Protein AF-A0AAE2YHK3-F1 (afdb_monomer)

Radius of gyration: 15.01 Å; Cα contacts (8 Å, |Δi|>4): 121; chains: 1; bounding box: 35×31×32 Å

Sequence (104 aa):
MRAYRDFYWRLSIDPTKQRPASEALIRRVLGGGNMWRINKFVNAYNLASAMTGVTLGAYDAGRVRGGLAVRFAEPGERFQGIGASSPKLLSGNEIVVSDEEGIV

pLDDT: mean 90.67, std 3.98, range [74.62, 96.88]

Structure (mmCIF, N/CA/C/O backbone):
data_AF-A0AAE2YHK3-F1
#
_entry.id   AF-A0AAE2YHK3-F1
#
loop_
_atom_site.group_PDB
_atom_site.id
_atom_site.type_symbol
_atom_site.label_atom_id
_atom_site.label_alt_id
_atom_site.label_comp_id
_atom_site.label_asym_id
_atom_site.label_entity_id
_atom_site.label_seq_id
_atom_site.pdbx_PDB_ins_code
_atom_site.Cartn_x
_atom_site.Cartn_y
_atom_site.Cartn_z
_atom_site.occupancy
_atom_site.B_iso_or_equiv
_atom_site.auth_seq_id
_atom_site.auth_comp_id
_atom_site.auth_asym_id
_atom_site.auth_atom_id
_atom_site.pdbx_PDB_model_num
ATOM 1 N N . MET A 1 1 ? 0.628 3.412 -15.252 1.00 78.31 1 MET A N 1
ATOM 2 C CA . MET A 1 1 ? 1.190 4.318 -14.216 1.00 78.31 1 MET A CA 1
ATOM 3 C C . MET A 1 1 ? 0.423 5.626 -14.050 1.00 78.31 1 MET A C 1
ATOM 5 O O . MET A 1 1 ? 0.056 5.917 -12.921 1.00 78.31 1 MET A O 1
ATOM 9 N N . ARG A 1 2 ? 0.146 6.409 -15.110 1.00 87.12 2 ARG A N 1
ATOM 10 C CA . ARG A 1 2 ? -0.559 7.706 -14.981 1.00 87.12 2 ARG A CA 1
ATOM 11 C C . ARG A 1 2 ? -1.905 7.603 -14.246 1.00 87.12 2 ARG A C 1
ATOM 13 O O . ARG A 1 2 ? -2.094 8.333 -13.289 1.00 87.12 2 ARG A O 1
ATOM 20 N N . ALA A 1 3 ? -2.736 6.611 -14.570 1.00 88.50 3 ALA A N 1
ATOM 21 C CA . ALA A 1 3 ? -4.007 6.382 -13.873 1.00 88.50 3 ALA A CA 1
ATOM 22 C C . ALA A 1 3 ? -3.868 6.233 -12.340 1.00 88.50 3 ALA A C 1
ATOM 24 O O . ALA A 1 3 ? -4.659 6.799 -11.595 1.00 88.50 3 ALA A O 1
ATOM 25 N N . TYR A 1 4 ? -2.835 5.533 -11.854 1.00 87.81 4 TYR A N 1
ATOM 26 C CA . TYR A 1 4 ? -2.570 5.396 -10.414 1.00 87.81 4 TYR A CA 1
ATOM 27 C C . TYR A 1 4 ? -2.084 6.703 -9.782 1.00 87.81 4 TYR A C 1
ATOM 29 O O . TYR A 1 4 ? -2.451 7.018 -8.656 1.00 87.81 4 TYR A O 1
ATOM 37 N N . ARG A 1 5 ? -1.270 7.481 -10.502 1.00 89.75 5 ARG A N 1
ATOM 38 C CA . ARG A 1 5 ? -0.835 8.807 -10.043 1.00 89.75 5 ARG A CA 1
ATOM 39 C C . ARG A 1 5 ? -2.013 9.774 -9.959 1.00 89.75 5 ARG A C 1
ATOM 41 O O . ARG A 1 5 ? -2.132 10.489 -8.974 1.00 89.75 5 ARG A O 1
ATOM 48 N N . ASP A 1 6 ? -2.896 9.749 -10.953 1.00 91.31 6 ASP A N 1
ATOM 49 C CA . ASP A 1 6 ? -4.118 10.553 -10.971 1.00 91.31 6 ASP A CA 1
ATOM 50 C C . ASP A 1 6 ? -5.066 10.129 -9.837 1.00 91.31 6 ASP A C 1
ATOM 52 O O . ASP A 1 6 ? -5.664 10.981 -9.184 1.00 91.31 6 ASP A O 1
ATOM 56 N N . PHE A 1 7 ? -5.157 8.826 -9.545 1.00 88.12 7 PHE A N 1
ATOM 57 C CA . PHE A 1 7 ? -5.873 8.318 -8.374 1.00 88.12 7 PHE A CA 1
ATOM 58 C C . PHE A 1 7 ? -5.281 8.857 -7.065 1.00 88.12 7 PHE A C 1
ATOM 60 O O . PHE A 1 7 ? -6.024 9.392 -6.254 1.00 88.12 7 PHE A O 1
ATOM 67 N N . TYR A 1 8 ? -3.959 8.813 -6.883 1.00 88.50 8 TYR A N 1
ATOM 68 C CA . TYR A 1 8 ? -3.293 9.365 -5.693 1.00 88.50 8 TYR A CA 1
ATOM 69 C C . TYR A 1 8 ? -3.579 10.864 -5.520 1.00 88.50 8 TYR A C 1
ATOM 71 O O . TYR A 1 8 ? -3.939 11.292 -4.426 1.00 88.50 8 TYR A O 1
ATOM 79 N N . TRP A 1 9 ? -3.530 11.643 -6.606 1.00 90.25 9 TRP A N 1
ATOM 80 C CA . TRP A 1 9 ? -3.890 13.063 -6.568 1.00 90.25 9 TRP A CA 1
ATOM 81 C C . TRP A 1 9 ? -5.333 13.305 -6.120 1.00 90.25 9 TRP A C 1
ATOM 83 O O . TRP A 1 9 ? -5.572 14.208 -5.322 1.00 90.25 9 TRP A O 1
ATOM 93 N N . ARG A 1 10 ? -6.291 12.488 -6.580 1.00 90.06 10 ARG A N 1
ATOM 94 C CA . ARG A 1 10 ? -7.698 12.566 -6.138 1.00 90.06 10 ARG A CA 1
ATOM 95 C C . ARG A 1 10 ? -7.872 12.264 -4.651 1.00 90.06 10 ARG A C 1
ATOM 97 O O . ARG A 1 10 ? -8.854 12.696 -4.061 1.00 90.06 10 ARG A O 1
ATOM 104 N N . LEU A 1 11 ? -6.927 11.540 -4.064 1.00 84.56 11 LEU A N 1
ATOM 105 C CA . LEU A 1 11 ? -6.883 11.224 -2.641 1.00 84.56 11 LEU A CA 1
ATOM 106 C C . LEU A 1 11 ? -6.039 12.218 -1.835 1.00 84.56 11 LEU A C 1
ATOM 108 O O . LEU A 1 11 ? -5.764 11.972 -0.665 1.00 84.56 11 LEU A O 1
ATOM 112 N N . SER A 1 12 ? -5.593 13.320 -2.447 1.00 86.69 12 SER A N 1
ATOM 113 C CA . SER A 1 12 ? -4.682 14.292 -1.829 1.00 86.69 12 SER A CA 1
ATOM 114 C C . SER A 1 12 ? -3.337 13.692 -1.387 1.00 86.69 12 SER A C 1
ATOM 116 O O . SER A 1 12 ? -2.649 14.247 -0.530 1.00 86.69 12 SER A O 1
ATOM 118 N N . ILE A 1 13 ? -2.926 12.576 -1.996 1.00 85.69 13 ILE A N 1
ATOM 119 C CA . ILE A 1 13 ? -1.616 11.954 -1.795 1.00 85.69 13 ILE A CA 1
ATOM 120 C C . ILE A 1 13 ? -0.723 12.388 -2.952 1.00 85.69 13 ILE A C 1
ATOM 122 O O . ILE A 1 13 ? -1.002 12.066 -4.102 1.00 85.69 13 ILE A O 1
ATOM 126 N N . ASP A 1 14 ? 0.373 13.090 -2.668 1.00 89.12 14 ASP A N 1
ATOM 127 C CA . ASP A 1 14 ? 1.338 13.482 -3.698 1.00 89.12 14 ASP A CA 1
ATOM 128 C C . ASP A 1 14 ? 2.134 12.247 -4.176 1.00 89.12 14 ASP A C 1
ATOM 130 O O . ASP A 1 14 ? 3.016 11.767 -3.450 1.00 89.12 14 ASP A O 1
ATOM 134 N N . PRO A 1 15 ? 1.896 11.732 -5.401 1.00 88.31 15 PRO A N 1
ATOM 135 C CA . PRO A 1 15 ? 2.558 10.536 -5.905 1.00 88.31 15 PRO A CA 1
ATOM 136 C C . PRO A 1 15 ? 4.050 10.744 -6.196 1.00 88.31 15 PRO A C 1
ATOM 138 O O . PRO A 1 15 ? 4.759 9.783 -6.496 1.00 88.31 15 PRO A O 1
ATOM 141 N N . THR A 1 16 ? 4.559 11.981 -6.162 1.00 87.62 16 THR A N 1
ATOM 142 C CA . THR A 1 16 ? 5.998 12.261 -6.287 1.00 87.62 16 THR A CA 1
ATOM 143 C C . THR A 1 16 ? 6.738 12.031 -4.969 1.00 87.62 16 THR A C 1
ATOM 145 O O . THR A 1 16 ? 7.886 11.568 -5.000 1.00 87.62 16 THR A O 1
ATOM 148 N N . LYS A 1 17 ? 6.054 12.274 -3.839 1.00 86.62 17 LYS A N 1
ATOM 149 C CA . LYS A 1 17 ? 6.533 12.038 -2.469 1.00 86.62 17 LYS A CA 1
ATOM 150 C C . LYS A 1 17 ? 6.232 10.616 -2.005 1.00 86.62 17 LYS A C 1
ATOM 152 O O . LYS A 1 17 ? 7.134 9.923 -1.543 1.00 86.62 17 LYS A O 1
ATOM 157 N N . GLN A 1 18 ? 4.995 10.157 -2.191 1.00 85.12 18 GLN A N 1
ATOM 158 C CA . GLN A 1 18 ? 4.551 8.806 -1.858 1.00 85.12 18 GLN A CA 1
ATOM 159 C C . GLN A 1 18 ? 4.188 8.051 -3.135 1.00 85.12 18 GLN A C 1
ATOM 161 O O . GLN A 1 18 ? 3.054 8.070 -3.608 1.00 85.12 18 GLN A O 1
ATOM 166 N N . ARG A 1 19 ? 5.186 7.385 -3.719 1.00 88.94 19 ARG A N 1
ATOM 167 C CA . ARG A 1 19 ? 5.019 6.671 -4.990 1.00 88.94 19 ARG A CA 1
ATOM 168 C C . ARG A 1 19 ? 4.155 5.418 -4.821 1.00 88.94 19 ARG A C 1
ATOM 170 O O . ARG A 1 19 ? 4.316 4.714 -3.822 1.00 88.94 19 ARG A O 1
ATOM 177 N N . PRO A 1 20 ? 3.325 5.072 -5.822 1.00 88.62 20 PRO A N 1
ATOM 178 C CA . PRO A 1 20 ? 2.715 3.750 -5.900 1.00 88.62 20 PRO A CA 1
ATOM 179 C C . PRO A 1 20 ? 3.780 2.648 -5.854 1.00 88.62 20 PRO A C 1
ATOM 181 O O . PRO A 1 20 ? 4.839 2.768 -6.480 1.00 88.62 20 PRO A O 1
ATOM 184 N N . ALA A 1 21 ? 3.506 1.564 -5.126 1.00 87.38 21 ALA A N 1
ATOM 185 C CA . ALA A 1 21 ? 4.488 0.505 -4.899 1.00 87.38 21 ALA A CA 1
ATOM 186 C C . ALA A 1 21 ? 4.917 -0.192 -6.202 1.00 87.38 21 ALA A C 1
ATOM 188 O O . ALA A 1 21 ? 6.110 -0.435 -6.394 1.00 87.38 21 ALA A O 1
ATOM 189 N N . SER A 1 22 ? 3.980 -0.441 -7.128 1.00 90.19 22 SER A N 1
ATOM 190 C CA . SER A 1 22 ? 4.289 -1.007 -8.451 1.00 90.19 22 SER A CA 1
ATOM 191 C C . SER A 1 22 ? 5.280 -0.135 -9.230 1.00 90.19 22 SER A C 1
ATOM 193 O O . SER A 1 22 ? 6.239 -0.636 -9.815 1.00 90.19 22 SER A O 1
ATOM 195 N N . GLU A 1 23 ? 5.123 1.190 -9.172 1.00 91.06 23 GLU A N 1
ATOM 196 C CA . GLU A 1 23 ? 6.047 2.124 -9.810 1.00 91.06 23 GLU A CA 1
ATOM 197 C C . GLU A 1 23 ? 7.429 2.122 -9.147 1.00 91.06 23 GLU A C 1
ATOM 199 O O . GLU A 1 23 ? 8.446 2.114 -9.846 1.00 91.06 23 GLU A O 1
ATOM 204 N N . ALA A 1 24 ? 7.488 2.106 -7.814 1.00 89.94 24 ALA A N 1
ATOM 205 C CA . ALA A 1 24 ? 8.754 2.026 -7.092 1.00 89.94 24 ALA A CA 1
ATOM 206 C C . ALA A 1 24 ? 9.535 0.747 -7.449 1.00 89.94 24 ALA A C 1
ATOM 208 O O . ALA A 1 24 ? 10.749 0.809 -7.661 1.00 89.94 24 ALA A O 1
ATOM 209 N N . LEU A 1 25 ? 8.839 -0.390 -7.574 1.00 90.00 25 LEU A N 1
ATOM 210 C CA . LEU A 1 25 ? 9.414 -1.668 -8.002 1.00 90.00 25 LEU A CA 1
ATOM 211 C C . LEU A 1 25 ? 9.975 -1.592 -9.425 1.00 90.00 25 LEU A C 1
ATOM 213 O O . LEU A 1 25 ? 11.146 -1.901 -9.636 1.00 90.00 25 LEU A O 1
ATOM 217 N N . ILE A 1 26 ? 9.169 -1.135 -10.386 1.00 91.50 26 ILE A N 1
ATOM 218 C CA . ILE A 1 26 ? 9.570 -1.044 -11.797 1.00 91.50 26 ILE A CA 1
ATOM 219 C C . ILE A 1 26 ? 10.796 -0.143 -11.954 1.00 91.50 26 ILE A C 1
ATOM 221 O O . ILE A 1 26 ? 11.769 -0.530 -12.597 1.00 91.50 26 ILE A O 1
ATOM 225 N N . ARG A 1 27 ? 10.805 1.035 -11.319 1.00 90.56 27 ARG A N 1
ATOM 226 C CA . ARG A 1 27 ? 11.957 1.947 -11.396 1.00 90.56 27 ARG A CA 1
ATOM 227 C C . ARG A 1 27 ? 13.220 1.354 -10.791 1.00 90.56 27 ARG A C 1
ATOM 229 O O . ARG A 1 27 ? 14.300 1.589 -11.321 1.00 90.56 27 ARG A O 1
ATOM 236 N N . ARG A 1 28 ? 13.098 0.600 -9.696 1.00 90.19 28 ARG A N 1
ATOM 237 C CA . ARG A 1 28 ? 14.240 -0.080 -9.077 1.00 90.19 28 ARG A CA 1
ATOM 238 C C . ARG A 1 28 ? 14.872 -1.085 -10.037 1.00 90.19 28 ARG A C 1
ATOM 240 O O . ARG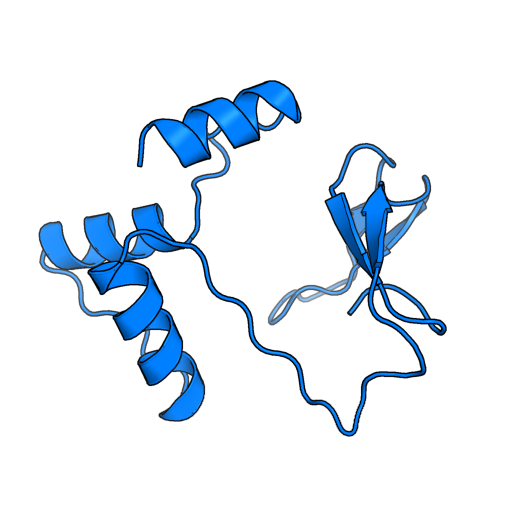 A 1 28 ? 16.091 -1.079 -10.171 1.00 90.19 28 ARG A O 1
ATOM 247 N N . VAL A 1 29 ? 14.049 -1.886 -10.714 1.00 89.81 29 VAL A N 1
ATOM 248 C CA . VAL A 1 29 ? 14.507 -2.868 -11.710 1.00 89.81 29 VAL A CA 1
ATOM 249 C C . VAL A 1 29 ? 15.155 -2.176 -12.910 1.00 89.81 29 VAL A C 1
ATOM 251 O O . VAL A 1 29 ? 16.271 -2.520 -13.287 1.00 89.81 29 VAL A O 1
ATOM 254 N N . LEU A 1 30 ? 14.508 -1.147 -13.467 1.00 90.62 30 LEU A N 1
ATOM 255 C CA . LEU A 1 30 ? 15.051 -0.384 -14.600 1.00 90.62 30 LEU A CA 1
ATOM 256 C C . LEU A 1 30 ? 16.343 0.372 -14.256 1.00 90.62 30 LEU A C 1
ATOM 258 O O . LEU A 1 30 ? 17.172 0.597 -15.129 1.00 90.62 30 LEU A O 1
ATOM 262 N N . GLY A 1 31 ? 16.534 0.742 -12.988 1.00 92.19 31 GLY A N 1
ATOM 263 C CA . GLY A 1 31 ? 17.766 1.352 -12.486 1.00 92.19 31 GLY A CA 1
ATOM 264 C C . GLY A 1 31 ? 18.916 0.367 -12.245 1.00 92.19 31 GLY A C 1
ATOM 265 O O . GLY A 1 31 ? 19.896 0.749 -11.613 1.00 92.19 31 GLY A O 1
ATOM 266 N N . GLY A 1 32 ? 18.794 -0.896 -12.673 1.00 89.00 32 GLY A N 1
ATOM 267 C CA . GLY A 1 32 ? 19.807 -1.939 -12.467 1.00 89.00 32 GLY A CA 1
ATOM 268 C C . GLY A 1 32 ? 19.802 -2.556 -11.064 1.00 89.00 32 GLY A C 1
ATOM 269 O O . GLY A 1 32 ? 20.665 -3.368 -10.737 1.00 89.00 32 GLY A O 1
ATOM 270 N N . GLY A 1 33 ? 18.838 -2.189 -10.217 1.00 87.25 33 GLY A N 1
ATOM 271 C CA . GLY A 1 33 ? 18.647 -2.801 -8.909 1.00 87.25 33 GLY A CA 1
ATOM 272 C C . GLY A 1 33 ? 17.858 -4.108 -8.994 1.00 87.25 33 GLY A C 1
ATOM 273 O O . GLY A 1 33 ? 16.992 -4.285 -9.843 1.00 87.25 33 GLY A O 1
ATOM 274 N N . ASN A 1 34 ? 18.089 -5.016 -8.047 1.00 82.19 34 ASN A N 1
ATOM 275 C CA . ASN A 1 34 ? 17.252 -6.208 -7.900 1.00 82.19 34 ASN A CA 1
ATOM 276 C C . ASN A 1 34 ? 15.920 -5.882 -7.210 1.00 82.19 34 ASN A C 1
ATOM 278 O O . ASN A 1 34 ? 15.851 -4.982 -6.363 1.00 82.19 34 ASN A O 1
ATOM 282 N N . MET A 1 35 ? 14.878 -6.666 -7.505 1.00 78.12 35 MET A N 1
ATOM 283 C CA . MET A 1 35 ? 13.651 -6.667 -6.701 1.00 78.12 35 MET A CA 1
ATOM 284 C C . MET A 1 35 ? 13.965 -6.975 -5.230 1.00 78.12 35 MET A C 1
ATOM 286 O O . MET A 1 35 ? 14.939 -7.666 -4.916 1.00 78.12 35 MET A O 1
ATOM 290 N N . TRP A 1 36 ? 13.130 -6.470 -4.321 1.00 74.62 36 TRP A N 1
ATOM 291 C CA . TRP A 1 36 ? 13.220 -6.816 -2.903 1.00 74.62 36 TRP A CA 1
ATOM 292 C C . TRP A 1 36 ? 13.118 -8.335 -2.738 1.00 74.62 36 TRP A C 1
ATOM 294 O O . TRP A 1 36 ? 12.208 -8.957 -3.281 1.00 74.62 36 TRP A O 1
ATOM 304 N N . ARG A 1 37 ? 14.060 -8.936 -2.004 1.00 80.25 37 ARG A N 1
ATOM 305 C CA . ARG A 1 37 ? 14.064 -10.374 -1.706 1.00 80.25 37 ARG A CA 1
ATOM 306 C C . ARG A 1 37 ? 13.562 -10.572 -0.281 1.00 80.25 37 ARG A C 1
ATOM 308 O O . ARG A 1 37 ? 14.364 -10.615 0.642 1.00 80.25 37 ARG A O 1
ATOM 315 N N . ILE A 1 38 ? 12.244 -10.655 -0.119 1.00 86.31 38 ILE A N 1
ATOM 316 C CA . ILE A 1 38 ? 11.604 -10.814 1.196 1.00 86.31 38 ILE A CA 1
ATOM 317 C C . ILE A 1 38 ? 11.363 -12.303 1.464 1.00 86.31 38 ILE A C 1
ATOM 319 O O . ILE A 1 38 ? 12.035 -12.914 2.285 1.00 86.31 38 ILE A O 1
ATOM 323 N N . ASN A 1 39 ? 10.450 -12.921 0.717 1.00 90.69 39 ASN A N 1
ATOM 324 C CA . ASN A 1 39 ? 10.221 -14.367 0.704 1.00 90.69 39 ASN A CA 1
ATOM 325 C C . ASN A 1 39 ? 9.574 -14.768 -0.633 1.00 90.69 39 ASN A C 1
AT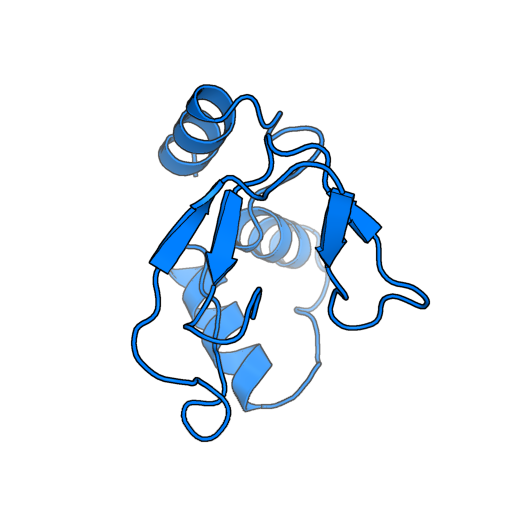OM 327 O O . ASN A 1 39 ? 9.179 -13.902 -1.412 1.00 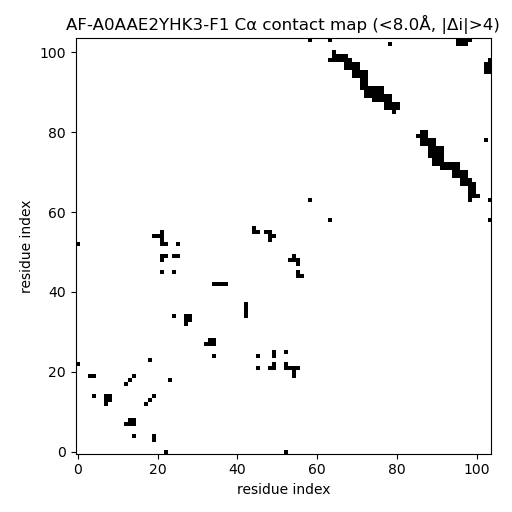90.69 39 ASN A O 1
ATOM 331 N N . LYS A 1 40 ? 9.465 -16.071 -0.924 1.00 92.75 40 LYS A N 1
ATOM 332 C CA . LYS A 1 40 ? 8.954 -16.558 -2.222 1.00 92.75 40 LYS A CA 1
ATOM 333 C C . LYS A 1 40 ? 7.562 -16.005 -2.561 1.00 92.75 40 LYS A C 1
ATOM 335 O O . LYS A 1 40 ? 7.349 -15.584 -3.692 1.00 92.75 40 LYS A O 1
ATOM 340 N N . PHE A 1 41 ? 6.658 -15.964 -1.585 1.00 92.44 41 PHE A N 1
ATOM 341 C CA . PHE A 1 41 ? 5.289 -15.480 -1.761 1.00 92.44 41 PHE A CA 1
ATOM 342 C C . PHE A 1 41 ? 5.244 -13.973 -2.047 1.00 92.44 41 PHE A C 1
ATOM 344 O O . PHE A 1 41 ? 4.671 -13.541 -3.046 1.00 92.44 41 PHE A O 1
ATOM 351 N N . VAL A 1 42 ? 5.935 -13.177 -1.227 1.00 91.75 42 VAL A N 1
ATOM 352 C CA . VAL A 1 42 ? 6.005 -11.720 -1.380 1.00 91.75 42 VAL A CA 1
ATOM 353 C C . VAL A 1 42 ? 6.670 -11.327 -2.697 1.00 91.75 42 VAL A C 1
ATOM 355 O O . VAL A 1 42 ? 6.230 -10.411 -3.389 1.00 91.75 42 VAL A O 1
ATOM 358 N N . ASN A 1 43 ? 7.714 -12.054 -3.087 1.00 91.12 43 ASN A N 1
ATOM 359 C CA . ASN A 1 43 ? 8.412 -11.805 -4.342 1.00 91.12 43 ASN A CA 1
ATOM 360 C C . ASN A 1 43 ? 7.524 -12.128 -5.554 1.00 91.12 43 ASN A C 1
ATOM 362 O O . ASN A 1 43 ? 7.601 -11.418 -6.554 1.00 91.12 43 ASN A O 1
ATOM 366 N N . ALA A 1 44 ? 6.673 -13.156 -5.470 1.00 92.88 44 ALA A N 1
ATOM 367 C CA . ALA A 1 44 ? 5.773 -13.531 -6.557 1.00 92.88 44 ALA A CA 1
ATOM 368 C C . ALA A 1 44 ? 4.729 -12.440 -6.842 1.00 92.88 44 ALA A C 1
ATOM 370 O O . ALA A 1 44 ? 4.597 -12.014 -7.991 1.00 92.88 44 ALA A O 1
ATOM 371 N N . TYR A 1 45 ? 4.035 -11.923 -5.818 1.00 93.19 45 TYR A N 1
ATOM 372 C CA . TYR A 1 45 ? 3.051 -10.860 -6.056 1.00 93.19 45 TYR A CA 1
ATOM 373 C C . TYR A 1 45 ? 3.723 -9.527 -6.419 1.00 93.19 45 TYR A C 1
ATOM 375 O O . TYR A 1 45 ? 3.178 -8.773 -7.221 1.00 93.19 45 TYR A O 1
ATOM 383 N N . ASN A 1 46 ? 4.918 -9.231 -5.892 1.00 92.06 46 ASN A N 1
ATOM 384 C CA . ASN A 1 46 ? 5.666 -8.035 -6.292 1.00 92.06 46 ASN A CA 1
ATOM 385 C C . ASN A 1 46 ? 6.110 -8.102 -7.758 1.00 92.06 46 ASN A C 1
ATOM 387 O O . ASN A 1 46 ? 6.053 -7.089 -8.454 1.00 92.06 46 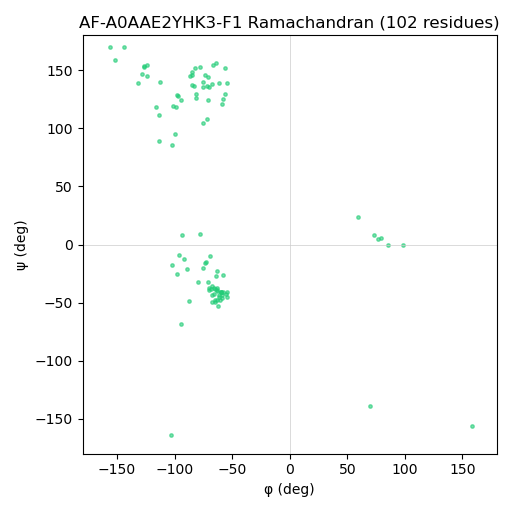ASN A O 1
ATOM 391 N N . LEU A 1 47 ? 6.496 -9.284 -8.250 1.00 91.25 47 LEU A N 1
ATOM 392 C CA . LEU A 1 47 ? 6.769 -9.496 -9.670 1.00 91.25 47 LEU A CA 1
ATOM 393 C C . LEU A 1 47 ? 5.504 -9.272 -10.508 1.00 91.25 47 LEU A C 1
ATOM 395 O O . LEU A 1 47 ? 5.547 -8.508 -11.468 1.00 91.25 47 LEU A O 1
ATOM 399 N N . ALA A 1 48 ? 4.368 -9.859 -10.118 1.00 93.50 48 ALA A N 1
ATOM 400 C CA . ALA A 1 48 ? 3.096 -9.644 -10.811 1.00 93.50 48 ALA A CA 1
ATOM 401 C C . ALA A 1 48 ? 2.677 -8.158 -10.817 1.00 93.50 48 ALA A C 1
ATOM 403 O O . ALA A 1 48 ? 2.254 -7.627 -11.846 1.00 93.50 48 ALA A O 1
ATOM 404 N N . SER A 1 49 ? 2.868 -7.459 -9.696 1.00 92.56 49 SER A N 1
ATOM 405 C CA . SER A 1 49 ? 2.637 -6.016 -9.550 1.00 92.56 49 SER A CA 1
ATOM 406 C C . SER A 1 49 ? 3.525 -5.195 -10.490 1.00 92.56 49 SER A C 1
ATOM 408 O O . SER A 1 49 ? 3.051 -4.285 -11.171 1.00 92.56 49 SER A O 1
ATOM 410 N N . ALA A 1 50 ? 4.806 -5.555 -10.608 1.00 90.25 50 ALA A N 1
ATOM 411 C CA . ALA A 1 50 ? 5.732 -4.901 -11.527 1.00 90.25 50 ALA A CA 1
ATOM 412 C C . ALA A 1 50 ? 5.403 -5.186 -13.003 1.00 90.25 50 ALA A C 1
ATOM 414 O O . ALA A 1 50 ? 5.503 -4.290 -13.836 1.00 90.25 50 ALA A O 1
ATOM 415 N N . MET A 1 51 ? 4.982 -6.408 -13.338 1.00 90.31 51 MET A N 1
ATOM 416 C CA . MET A 1 51 ? 4.629 -6.784 -14.712 1.00 90.31 51 MET A CA 1
ATOM 417 C C . MET A 1 51 ? 3.336 -6.114 -15.191 1.00 90.31 51 MET A C 1
ATOM 419 O O . MET A 1 51 ? 3.243 -5.704 -16.343 1.00 90.31 51 MET A O 1
ATOM 423 N N . THR A 1 52 ? 2.339 -5.997 -14.313 1.00 90.94 52 TH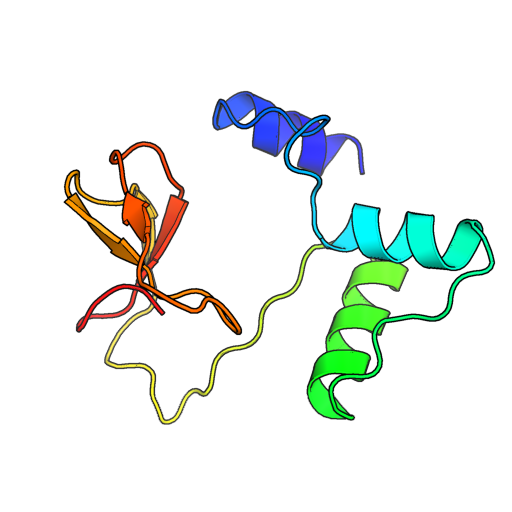R A N 1
ATOM 424 C CA . THR A 1 52 ? 1.025 -5.415 -14.647 1.00 90.94 52 THR A CA 1
ATOM 425 C C . THR A 1 52 ? 0.968 -3.902 -14.431 1.00 90.94 52 THR A C 1
ATOM 427 O O . THR A 1 52 ? 0.104 -3.220 -14.979 1.00 90.94 52 THR A O 1
ATOM 430 N N . GLY A 1 53 ? 1.866 -3.356 -13.607 1.00 89.06 53 GLY A N 1
ATOM 431 C CA . GLY A 1 53 ? 1.811 -1.972 -13.143 1.00 89.06 53 GLY A CA 1
ATOM 432 C C . GLY A 1 53 ? 0.710 -1.704 -12.108 1.00 89.06 53 GLY A C 1
ATOM 433 O O . GLY A 1 53 ? 0.497 -0.540 -11.753 1.00 89.06 53 GLY A O 1
ATOM 434 N N . VAL A 1 54 ? 0.030 -2.742 -11.610 1.00 89.00 54 VAL A N 1
ATOM 435 C CA . VAL A 1 54 ? -1.034 -2.660 -10.599 1.00 89.00 54 VAL A CA 1
ATOM 436 C C . VAL A 1 54 ? -0.451 -2.979 -9.229 1.00 89.00 54 VAL A C 1
ATOM 438 O O . VAL A 1 54 ? 0.211 -3.996 -9.062 1.00 89.00 54 VAL A O 1
ATOM 441 N N . THR A 1 55 ? -0.691 -2.123 -8.234 1.00 87.75 55 THR A N 1
ATOM 442 C CA . THR A 1 55 ? -0.211 -2.389 -6.871 1.00 87.75 55 THR A CA 1
ATOM 443 C C . THR A 1 55 ? -1.008 -3.536 -6.260 1.00 87.75 55 THR A C 1
ATOM 445 O O . THR A 1 55 ? -2.230 -3.454 -6.168 1.00 87.75 55 THR A O 1
ATOM 448 N N . LEU A 1 56 ? -0.304 -4.575 -5.815 1.00 90.75 56 LEU A N 1
ATOM 449 C CA . LEU A 1 56 ? -0.880 -5.732 -5.137 1.00 90.75 56 LEU A CA 1
ATOM 450 C C . LEU A 1 56 ? -0.431 -5.759 -3.674 1.00 90.75 56 LEU A C 1
ATOM 452 O O . LEU A 1 56 ? 0.730 -5.476 -3.372 1.00 90.75 56 LEU A O 1
ATOM 456 N N . GLY A 1 57 ? -1.357 -6.116 -2.791 1.00 89.00 57 GLY A N 1
ATOM 457 C CA . GLY A 1 57 ? -1.120 -6.423 -1.384 1.00 89.00 57 GLY A CA 1
ATOM 458 C C . GLY A 1 57 ? -1.713 -7.792 -1.063 1.00 89.00 57 GLY A C 1
ATOM 459 O O . GLY A 1 57 ? -2.633 -8.243 -1.745 1.00 89.00 57 GLY A O 1
ATOM 460 N N . ALA A 1 58 ? -1.163 -8.466 -0.059 1.00 90.88 58 ALA A N 1
ATOM 461 C CA . ALA A 1 58 ? -1.614 -9.785 0.357 1.00 90.88 58 ALA A CA 1
ATOM 462 C C . ALA A 1 58 ? -1.795 -9.821 1.874 1.00 90.88 58 ALA A C 1
ATOM 464 O O . ALA A 1 58 ? -0.952 -9.302 2.605 1.00 90.88 58 ALA A O 1
ATOM 465 N N . TYR A 1 59 ? -2.870 -10.471 2.314 1.00 90.75 59 TYR A N 1
ATOM 466 C CA . TYR A 1 59 ? -3.262 -10.594 3.715 1.00 90.75 59 TYR A CA 1
ATOM 467 C C . TYR A 1 59 ? -3.408 -12.074 4.079 1.00 90.75 59 TYR A C 1
ATOM 469 O O . TYR A 1 59 ? -3.813 -12.887 3.245 1.00 90.75 59 TYR A O 1
ATOM 477 N N . ASP A 1 60 ? -3.059 -12.431 5.316 1.00 91.62 60 ASP A N 1
ATOM 478 C CA . ASP A 1 60 ? -3.280 -13.777 5.849 1.00 91.62 60 ASP A CA 1
ATOM 479 C C . ASP A 1 60 ? -4.766 -13.943 6.184 1.00 91.62 60 ASP A C 1
ATOM 481 O O . ASP A 1 60 ? -5.249 -13.413 7.183 1.00 91.62 60 ASP A O 1
ATOM 485 N N . ALA A 1 61 ? -5.490 -14.684 5.345 1.00 92.38 61 ALA A N 1
ATOM 486 C CA . ALA A 1 61 ? -6.926 -14.897 5.505 1.00 92.38 61 ALA A CA 1
ATOM 487 C C . ALA A 1 61 ? -7.299 -15.536 6.856 1.00 92.38 61 ALA A C 1
ATOM 489 O O . ALA A 1 61 ? -8.398 -15.305 7.343 1.00 92.38 61 ALA A O 1
ATOM 490 N N . GLY A 1 62 ? -6.396 -16.297 7.492 1.00 95.38 62 GLY A N 1
ATOM 491 C CA . GLY A 1 62 ? -6.639 -16.872 8.820 1.00 95.38 62 GLY A CA 1
ATOM 492 C C . GLY A 1 62 ? -6.602 -15.843 9.957 1.00 95.38 62 GLY A C 1
ATOM 493 O O . GLY A 1 62 ? -7.061 -16.131 11.066 1.00 95.38 62 GLY A O 1
ATOM 494 N N . ARG A 1 63 ? -6.059 -14.649 9.690 1.00 93.88 63 ARG A N 1
ATOM 495 C CA . ARG A 1 63 ? -5.962 -13.534 10.641 1.00 93.88 63 ARG A CA 1
ATOM 496 C C . ARG A 1 63 ? -7.004 -12.446 10.413 1.00 93.88 63 ARG A C 1
ATOM 498 O O . ARG A 1 63 ? -7.220 -11.669 11.328 1.00 93.88 63 ARG A O 1
ATOM 505 N N . VAL A 1 64 ? -7.631 -12.405 9.240 1.00 95.31 64 VAL A N 1
ATOM 506 C CA . VAL A 1 64 ? -8.702 -11.447 8.934 1.00 95.31 64 VAL A CA 1
ATOM 507 C C . VAL A 1 64 ? -9.967 -11.817 9.706 1.00 95.31 64 VAL A C 1
ATOM 509 O O . VAL A 1 64 ? -10.350 -12.991 9.779 1.00 95.31 64 VAL A O 1
ATOM 512 N N . ARG A 1 65 ? -10.622 -10.811 10.283 1.00 96.88 65 ARG A N 1
ATOM 513 C CA . ARG A 1 65 ? -11.836 -10.964 11.086 1.00 96.88 65 ARG A CA 1
ATOM 514 C C . ARG A 1 65 ? -13.027 -10.321 10.393 1.00 96.88 65 ARG A C 1
ATOM 516 O O . ARG A 1 65 ? -13.109 -9.106 10.264 1.00 96.88 65 ARG A O 1
ATOM 523 N N . GLY A 1 66 ? -13.952 -11.165 9.941 1.00 94.69 66 GLY A N 1
ATOM 524 C CA . GLY A 1 66 ? -15.141 -10.712 9.227 1.00 94.69 66 GLY A CA 1
ATOM 525 C C . GLY A 1 66 ? -14.821 -10.170 7.833 1.00 94.69 66 GLY A C 1
ATOM 526 O O . GLY A 1 66 ? -14.036 -10.765 7.089 1.00 94.69 66 GLY A O 1
ATOM 527 N N . GLY A 1 67 ? -15.482 -9.076 7.454 1.00 93.62 67 GLY A N 1
ATOM 528 C CA . GLY A 1 67 ? -15.329 -8.451 6.139 1.00 93.62 67 GLY A CA 1
ATOM 529 C C . GLY A 1 67 ? -14.174 -7.449 6.059 1.00 93.62 67 GLY A C 1
ATOM 530 O O . GLY A 1 67 ? -13.932 -6.698 6.995 1.00 93.62 67 GLY A O 1
ATOM 531 N N . LEU A 1 68 ? -13.505 -7.381 4.902 1.00 95.44 68 LEU A N 1
ATOM 532 C CA . LEU A 1 68 ? -12.551 -6.308 4.605 1.00 95.44 68 LEU A CA 1
ATOM 533 C C . LEU A 1 68 ? -13.266 -5.080 4.039 1.00 95.44 68 LEU A C 1
ATOM 535 O O . LEU A 1 68 ? -14.098 -5.191 3.137 1.00 95.44 68 LEU A O 1
ATOM 539 N N . ALA A 1 69 ? -12.864 -3.904 4.506 1.00 95.12 69 ALA A N 1
ATOM 540 C CA . ALA A 1 69 ? -13.326 -2.616 4.018 1.00 95.12 69 ALA A CA 1
ATOM 541 C C . ALA A 1 69 ? -12.144 -1.707 3.670 1.00 95.12 69 ALA A C 1
ATOM 543 O O . ALA A 1 69 ? -11.099 -1.729 4.318 1.00 95.12 69 ALA A O 1
ATOM 544 N N . VAL A 1 70 ? -12.330 -0.872 2.648 1.00 93.12 70 VAL A N 1
ATOM 545 C CA . VAL A 1 70 ? -11.439 0.256 2.360 1.00 93.12 70 VAL A CA 1
ATOM 546 C C . VAL A 1 70 ? -12.126 1.511 2.873 1.00 93.12 70 VAL A C 1
ATOM 548 O O . VAL A 1 70 ? -13.222 1.840 2.420 1.00 93.12 70 VAL A O 1
ATOM 551 N N . ARG A 1 71 ? -11.491 2.208 3.813 1.00 94.25 71 ARG A N 1
ATOM 552 C CA . ARG A 1 71 ? -12.047 3.414 4.439 1.00 94.25 71 ARG A CA 1
ATOM 553 C C . ARG A 1 71 ? -10.962 4.439 4.734 1.00 94.25 71 ARG A C 1
ATOM 555 O O . ARG A 1 71 ? -9.773 4.143 4.638 1.00 94.25 71 ARG A O 1
ATOM 562 N N . PHE A 1 72 ? -11.377 5.641 5.112 1.00 92.88 72 PHE A N 1
ATOM 563 C CA . PHE A 1 72 ? -10.471 6.580 5.759 1.00 92.88 72 PHE A CA 1
ATOM 564 C C . PHE A 1 72 ? -10.199 6.140 7.202 1.00 92.88 72 PHE A C 1
ATOM 566 O O . PHE A 1 72 ? -11.058 5.543 7.861 1.00 92.88 72 PHE A O 1
ATOM 573 N N . ALA A 1 73 ? -8.983 6.403 7.663 1.00 94.75 73 ALA A N 1
ATOM 574 C CA . ALA A 1 73 ? -8.601 6.223 9.050 1.00 94.75 73 ALA A CA 1
ATOM 575 C C . ALA A 1 73 ? -9.399 7.158 9.962 1.00 94.75 73 ALA A C 1
ATOM 577 O O . ALA A 1 73 ? -9.843 8.229 9.543 1.00 94.75 73 ALA A O 1
ATOM 578 N N . GLU A 1 74 ? -9.529 6.787 11.227 1.00 94.75 74 GLU A N 1
ATOM 579 C CA . GLU A 1 74 ? -10.006 7.713 12.247 1.00 94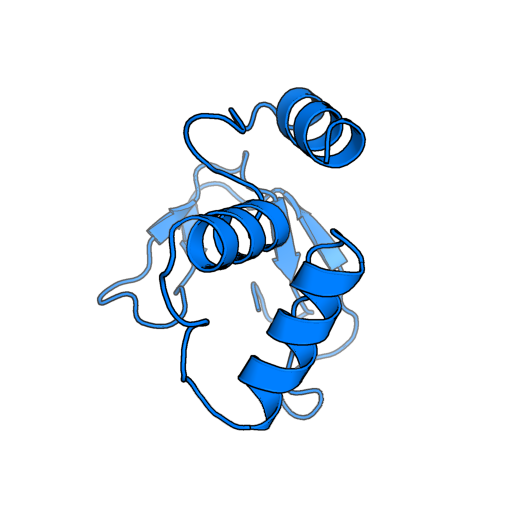.75 74 GLU A CA 1
ATOM 580 C C . GLU A 1 74 ? -8.839 8.557 12.792 1.00 94.75 74 GLU A C 1
ATOM 582 O O . GLU A 1 74 ? -7.701 8.077 12.884 1.00 94.75 74 GLU A O 1
ATOM 587 N N . PRO A 1 75 ? -9.067 9.829 13.166 1.00 95.88 75 PRO A N 1
ATOM 588 C CA . PRO A 1 75 ? -8.041 10.626 13.827 1.00 95.88 75 PRO A CA 1
ATOM 589 C C . PRO A 1 75 ? -7.552 9.957 15.119 1.00 95.88 75 PRO A C 1
ATOM 591 O O . PRO A 1 75 ? -8.336 9.653 16.014 1.00 95.88 75 PRO A O 1
ATOM 594 N N . GLY A 1 76 ? -6.240 9.750 15.233 1.00 95.12 76 GLY A N 1
ATOM 595 C CA . GLY A 1 76 ? -5.620 9.076 16.377 1.00 95.12 76 GLY A CA 1
ATOM 596 C C . GLY A 1 76 ? -5.594 7.547 16.281 1.00 95.12 76 GLY A C 1
ATOM 597 O O . GLY A 1 76 ? -5.032 6.901 17.170 1.00 95.12 76 GLY A O 1
ATOM 598 N N . GLU A 1 77 ? -6.131 6.963 15.207 1.00 95.75 77 GLU A N 1
ATOM 599 C CA . GLU A 1 77 ? -6.050 5.526 14.962 1.00 95.75 77 GLU A CA 1
ATOM 600 C C . GLU A 1 77 ? -4.583 5.086 14.825 1.00 95.75 77 GLU A C 1
ATOM 602 O O . GLU A 1 77 ? -3.747 5.787 14.242 1.00 95.75 77 GLU A O 1
ATOM 607 N N . ARG A 1 78 ? -4.235 3.936 15.411 1.00 95.06 78 ARG A N 1
ATOM 608 C CA . ARG A 1 78 ? -2.857 3.429 15.429 1.00 95.06 78 ARG A CA 1
ATOM 609 C C . ARG A 1 78 ? -2.640 2.469 14.273 1.00 95.06 78 ARG A C 1
ATOM 611 O O . ARG A 1 78 ? -3.296 1.439 14.195 1.00 95.06 78 ARG A O 1
ATOM 618 N N . PHE A 1 79 ? -1.641 2.756 13.447 1.00 94.44 79 PHE A N 1
ATOM 619 C CA . PHE A 1 79 ? -1.208 1.866 12.378 1.00 94.44 79 PHE A CA 1
ATOM 620 C C . PHE A 1 79 ? 0.222 1.383 12.602 1.00 94.44 79 PHE A C 1
ATOM 622 O O . PHE A 1 79 ? 1.170 2.172 12.624 1.00 94.44 79 PHE A O 1
ATOM 629 N N . GLN A 1 80 ? 0.381 0.069 12.743 1.00 93.69 80 GLN A N 1
ATOM 630 C CA . GLN A 1 80 ? 1.677 -0.586 12.872 1.00 93.69 80 GLN A CA 1
ATOM 631 C C . GLN A 1 80 ? 2.090 -1.169 11.517 1.00 93.69 80 GLN A C 1
ATOM 633 O O . GLN A 1 80 ? 1.716 -2.280 11.157 1.00 93.69 80 GLN A O 1
ATOM 638 N N . GLY A 1 81 ? 2.887 -0.412 10.763 1.00 89.62 81 GLY A N 1
ATOM 639 C CA . GLY A 1 81 ? 3.394 -0.867 9.470 1.00 89.62 81 GLY A CA 1
ATOM 640 C C . GLY A 1 81 ? 4.373 -2.041 9.590 1.00 89.62 81 GLY A C 1
ATOM 641 O O . GLY A 1 81 ? 5.076 -2.196 10.596 1.00 89.62 81 GLY A O 1
ATOM 642 N N . ILE A 1 82 ? 4.471 -2.840 8.523 1.00 85.31 82 ILE A N 1
ATOM 643 C CA . ILE A 1 82 ? 5.451 -3.929 8.421 1.00 85.31 82 ILE A CA 1
ATOM 644 C C . ILE A 1 82 ? 6.868 -3.355 8.561 1.00 85.31 82 ILE A C 1
ATOM 646 O O . ILE A 1 82 ? 7.286 -2.507 7.773 1.00 85.31 82 ILE A O 1
ATOM 650 N N . GLY A 1 83 ? 7.611 -3.834 9.561 1.00 85.38 83 GLY A N 1
ATOM 651 C CA . GLY A 1 83 ? 8.987 -3.406 9.832 1.00 85.38 83 GLY A CA 1
ATOM 652 C C . GLY A 1 83 ? 9.122 -2.036 10.507 1.00 85.38 83 GLY A C 1
ATOM 653 O O . GLY A 1 83 ? 10.246 -1.575 10.690 1.00 85.38 83 GLY A O 1
ATOM 654 N N . ALA A 1 84 ? 8.018 -1.384 10.890 1.00 90.00 84 ALA A N 1
ATOM 655 C CA . ALA A 1 84 ? 8.074 -0.155 11.676 1.00 90.00 84 ALA A CA 1
ATOM 656 C C . ALA A 1 84 ? 8.427 -0.462 13.142 1.00 90.00 84 ALA A C 1
ATOM 658 O O . ALA A 1 84 ? 7.934 -1.427 13.723 1.00 90.00 84 ALA A O 1
ATOM 659 N N . SER A 1 85 ? 9.267 0.372 13.757 1.00 92.62 85 SER A N 1
ATOM 660 C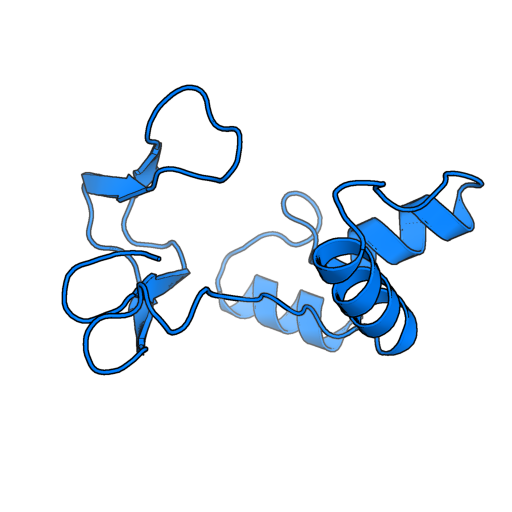 CA . SER A 1 85 ? 9.673 0.223 15.163 1.00 92.62 85 SER A CA 1
ATOM 661 C C . SER A 1 85 ? 8.591 0.645 16.160 1.00 92.62 85 SER A C 1
ATOM 663 O O . SER A 1 85 ? 8.637 0.236 17.317 1.00 92.62 85 SER A O 1
ATOM 665 N N . SER A 1 86 ? 7.627 1.458 15.729 1.00 93.44 86 SER A N 1
ATOM 666 C CA . SER A 1 86 ? 6.502 1.905 16.547 1.00 93.44 86 SER A CA 1
ATOM 667 C C . SER A 1 86 ? 5.263 2.207 15.691 1.00 93.44 86 SER A C 1
ATOM 669 O O . SER A 1 86 ? 5.398 2.472 14.489 1.00 93.44 86 SER A O 1
ATOM 671 N N . PRO A 1 87 ? 4.056 2.201 16.292 1.00 94.25 87 PRO A N 1
ATOM 672 C CA . PRO A 1 87 ? 2.838 2.566 15.584 1.00 94.25 87 PRO A CA 1
ATOM 673 C C . PRO A 1 87 ? 2.834 4.047 15.206 1.00 94.25 87 PRO A C 1
ATOM 675 O O . PRO A 1 87 ? 3.160 4.913 16.022 1.00 94.25 87 PRO A O 1
ATOM 678 N N . LYS A 1 88 ? 2.388 4.346 13.987 1.00 93.88 88 LYS A N 1
ATOM 679 C CA . LYS A 1 88 ? 2.061 5.705 13.554 1.00 93.88 88 LYS A CA 1
ATOM 680 C C . LYS A 1 88 ? 0.642 6.046 14.020 1.00 93.88 88 LYS A C 1
ATOM 682 O O . LYS A 1 88 ? -0.264 5.235 13.852 1.00 93.88 88 LYS A O 1
ATOM 687 N N . LEU A 1 89 ? 0.445 7.251 14.555 1.00 95.56 89 LEU A N 1
ATOM 688 C CA . LEU A 1 89 ? -0.891 7.824 14.735 1.00 95.56 89 LEU A CA 1
ATOM 689 C C . LEU A 1 89 ? -1.356 8.439 13.415 1.00 95.56 89 LEU A C 1
ATOM 691 O O . LEU A 1 89 ? -0.638 9.243 12.814 1.00 95.56 89 LEU A O 1
ATOM 695 N N . LEU A 1 90 ? -2.530 8.024 12.957 1.00 94.88 90 LEU A N 1
ATOM 696 C CA . LEU A 1 90 ? -3.128 8.508 11.722 1.00 94.88 90 LEU A CA 1
ATOM 697 C C . LEU A 1 90 ? -3.897 9.805 11.967 1.00 94.88 90 LEU A C 1
ATOM 699 O O . LEU A 1 90 ? -4.415 10.058 13.055 1.00 94.88 90 LEU A O 1
ATOM 703 N N . SER A 1 91 ? -3.924 10.656 10.948 1.00 91.81 91 SER A N 1
ATOM 704 C CA . SER A 1 91 ? -4.572 11.970 11.005 1.00 91.81 91 SER A CA 1
ATOM 705 C C . SER A 1 91 ? -6.026 11.940 10.530 1.00 91.81 91 SER A C 1
ATOM 707 O O . SER A 1 91 ? -6.765 12.896 10.750 1.00 91.81 91 SER A O 1
ATOM 709 N N . GLY A 1 92 ? -6.428 10.835 9.899 1.00 91.25 92 GLY A N 1
ATOM 710 C CA . GLY A 1 92 ? -7.780 10.577 9.415 1.00 91.25 92 GLY A CA 1
ATOM 711 C C . GLY A 1 92 ? -7.988 10.867 7.926 1.00 91.25 92 GLY A C 1
ATOM 712 O O . GLY A 1 92 ? -9.073 10.663 7.394 1.00 91.25 92 GLY A O 1
ATOM 713 N N . ASN A 1 93 ? -6.948 11.327 7.226 1.00 86.94 93 ASN A N 1
ATOM 714 C CA . ASN A 1 93 ? -6.965 11.482 5.768 1.00 86.94 93 ASN A CA 1
ATOM 715 C C . ASN A 1 93 ? -6.351 10.279 5.035 1.00 86.94 93 ASN A C 1
ATOM 717 O O . ASN A 1 93 ? -6.420 10.190 3.809 1.00 86.94 93 ASN A O 1
ATOM 721 N N . GLU A 1 94 ? -5.734 9.359 5.774 1.00 90.00 94 GLU A N 1
ATOM 722 C CA . GLU A 1 94 ? -5.128 8.162 5.222 1.00 90.00 94 GLU A CA 1
ATOM 723 C C . GLU A 1 94 ? -6.190 7.128 4.843 1.00 90.00 94 GLU A C 1
ATOM 725 O O . GLU A 1 94 ? -7.096 6.844 5.621 1.00 90.00 94 GLU A O 1
ATOM 730 N N . ILE A 1 95 ? -6.053 6.524 3.661 1.00 89.44 95 ILE A N 1
ATOM 731 C CA . ILE A 1 95 ? -6.849 5.350 3.295 1.00 89.44 95 ILE A CA 1
ATOM 732 C C . ILE A 1 95 ? -6.212 4.117 3.911 1.00 89.44 95 ILE A C 1
ATOM 734 O O . ILE A 1 95 ? -5.020 3.862 3.719 1.00 89.44 95 ILE A O 1
ATOM 738 N N . VAL A 1 96 ? -7.034 3.340 4.599 1.00 93.00 96 VAL A N 1
ATOM 739 C CA . VAL A 1 96 ? -6.656 2.094 5.251 1.00 93.00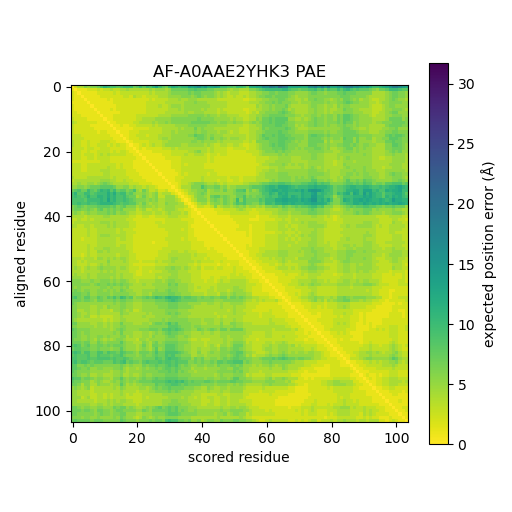 96 VAL A CA 1
ATOM 740 C C . VAL A 1 96 ? -7.532 0.956 4.749 1.00 93.00 96 VAL A C 1
ATOM 742 O O . VAL A 1 96 ? -8.661 1.159 4.290 1.00 93.00 96 VAL A O 1
ATOM 745 N N . VAL A 1 97 ? -6.986 -0.251 4.833 1.00 93.88 97 VAL A N 1
ATOM 746 C CA . VAL A 1 97 ? -7.775 -1.476 4.762 1.00 93.88 97 VAL A CA 1
ATOM 747 C C . VAL A 1 97 ? -8.024 -1.896 6.200 1.00 93.88 97 VAL A C 1
ATOM 749 O O . VAL A 1 97 ? -7.080 -1.962 6.984 1.00 93.88 97 VAL A O 1
ATOM 752 N N . SER A 1 98 ? -9.278 -2.133 6.555 1.00 96.06 98 SER A N 1
ATOM 753 C CA . SER A 1 98 ? -9.644 -2.616 7.881 1.00 96.06 98 SER A CA 1
ATOM 754 C C . SER A 1 98 ? -10.501 -3.862 7.788 1.00 96.06 98 SER A C 1
ATOM 756 O O . SER A 1 98 ? -11.232 -4.043 6.813 1.00 96.06 98 SER A O 1
ATOM 758 N N . ASP A 1 99 ? -10.429 -4.684 8.819 1.00 95.81 99 ASP A N 1
ATOM 759 C CA . ASP A 1 99 ? -11.413 -5.713 9.109 1.00 95.81 99 ASP A CA 1
ATOM 760 C C . ASP A 1 99 ? -12.327 -5.255 10.265 1.00 95.81 99 ASP A C 1
ATOM 762 O O . ASP A 1 99 ? -12.395 -4.055 10.559 1.00 95.81 99 ASP A O 1
ATOM 766 N N . GLU A 1 100 ? -13.074 -6.170 10.884 1.00 95.31 100 GLU A N 1
ATOM 767 C CA . GLU A 1 100 ? -13.971 -5.837 12.001 1.00 95.31 100 GLU A CA 1
ATOM 768 C C . GLU A 1 100 ? -13.236 -5.547 13.325 1.00 95.31 100 GLU A C 1
ATOM 770 O O . GLU A 1 100 ? -13.831 -4.960 14.228 1.00 95.31 100 GLU A O 1
ATOM 775 N N . GLU A 1 101 ? -11.957 -5.919 13.454 1.00 93.81 101 GLU A N 1
ATOM 776 C CA . GLU A 1 101 ? -11.141 -5.660 14.648 1.00 93.81 101 GLU A CA 1
ATOM 777 C C . GLU A 1 101 ? -10.254 -4.411 14.501 1.00 93.81 101 GLU A C 1
ATOM 779 O O . GLU A 1 101 ? -9.909 -3.784 15.507 1.00 93.81 101 GLU A O 1
ATOM 784 N N . GLY A 1 102 ? -9.897 -4.008 13.278 1.00 92.62 102 GLY A N 1
ATOM 785 C CA . GLY A 1 102 ? -9.147 -2.774 13.042 1.00 92.62 102 GLY A CA 1
ATOM 786 C C . GLY A 1 102 ? -8.393 -2.740 11.716 1.00 92.62 102 GLY A C 1
ATOM 787 O O . GLY A 1 102 ? -8.758 -3.401 10.749 1.00 92.62 102 GLY A O 1
ATOM 788 N N . ILE A 1 103 ? -7.345 -1.915 11.642 1.00 94.50 103 ILE A N 1
ATOM 789 C CA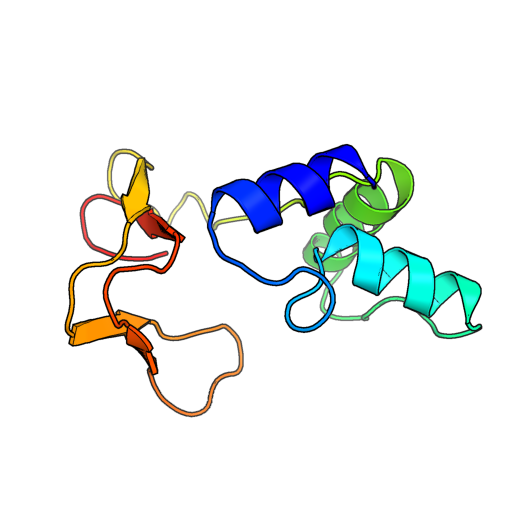 . ILE A 1 103 ? -6.493 -1.820 10.447 1.00 94.50 103 ILE A CA 1
ATOM 790 C C . ILE A 1 103 ? -5.657 -3.096 10.292 1.00 94.50 103 ILE A C 1
ATOM 792 O O . ILE A 1 103 ? -5.037 -3.546 11.259 1.00 94.50 103 ILE A O 1
ATOM 796 N N . VAL A 1 104 ? -5.587 -3.611 9.060 1.00 91.19 104 VAL A N 1
ATOM 797 C CA . VAL A 1 104 ? -4.829 -4.818 8.679 1.00 91.19 104 VAL A CA 1
ATOM 798 C C . VAL A 1 104 ? -3.588 -4.535 7.838 1.00 91.19 104 VAL A C 1
ATOM 800 O O . VAL A 1 104 ? -3.577 -3.560 7.048 1.00 91.19 104 VAL A O 1
#

Solvent-accessible surface area (backbone atoms only — not comparable to full-atom values): 6346 Å² total; per-residue (Å²): 102,67,70,59,43,55,50,30,50,76,61,76,39,58,43,89,80,58,56,57,64,17,56,53,50,41,52,37,44,76,70,75,38,77,76,76,87,80,46,76,69,61,36,49,49,50,48,52,11,39,75,71,50,46,74,71,84,87,78,63,72,91,74,59,43,85,62,80,45,81,43,67,40,52,68,66,39,74,45,73,53,92,92,52,95,61,64,44,69,37,80,30,74,49,79,40,46,27,36,75,86,42,80,110

Foldseek 3Di:
DVVVCVVCVVLVHRCVVVPQLLVVQLVCVVVVHDGDPDDPVVVVVSVVCVVVVNRDDDDDPVPADADKDWAFDDQQFWDDDDPDPGTDGDRRSDIFIAGPVGGD

Secondary structure (DSSP, 8-state):
-HHHHHHHHHTT--TTTS--HHHHHHHHHHTTPPPP-S-HHHHHHHHHHHHH--------TTT--S--EEEEPPTT-EE--TT-SSPEEP-S-SEEEE-SSSB-

Mean predicted aligned error: 4.29 Å